Protein AF-A0A023D698-F1 (afdb_monomer)

Structure (mmCIF, N/CA/C/O backbone):
data_AF-A0A023D698-F1
#
_entry.id   AF-A0A023D698-F1
#
loop_
_atom_site.group_PDB
_atom_site.id
_atom_site.type_symbol
_atom_site.label_atom_id
_atom_site.label_alt_id
_atom_site.label_comp_id
_atom_site.label_asym_id
_atom_site.label_entity_id
_atom_site.label_seq_id
_atom_site.pdbx_PDB_ins_code
_atom_site.Cartn_x
_atom_site.Cartn_y
_atom_site.Cartn_z
_atom_site.occupancy
_atom_site.B_iso_or_equiv
_atom_site.auth_seq_id
_atom_site.auth_comp_id
_atom_site.auth_asym_id
_atom_site.auth_atom_id
_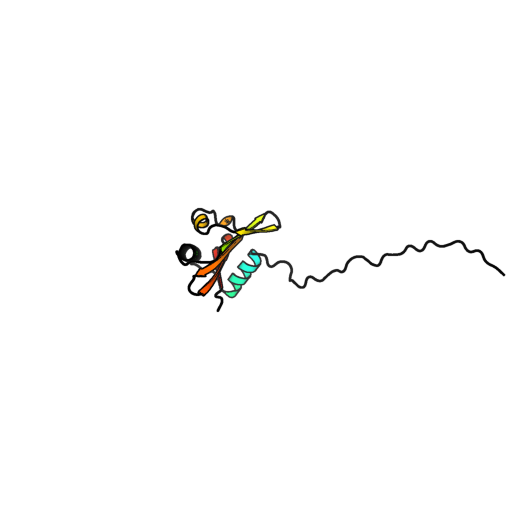atom_site.pdbx_PDB_model_num
ATOM 1 N N . MET A 1 1 ? 35.305 -15.323 79.585 1.00 36.31 1 MET A N 1
ATOM 2 C CA . MET A 1 1 ? 35.983 -16.190 78.595 1.00 36.31 1 MET A CA 1
ATOM 3 C C . MET A 1 1 ? 35.284 -17.550 78.609 1.00 36.31 1 MET A C 1
ATOM 5 O O . MET A 1 1 ? 35.216 -18.086 79.708 1.00 36.31 1 MET A O 1
ATOM 9 N N . PRO A 1 2 ? 34.835 -18.159 77.494 1.00 45.12 2 PRO A N 1
ATOM 10 C CA . PRO A 1 2 ? 34.286 -17.619 76.243 1.00 45.12 2 PRO A CA 1
ATOM 11 C C . PRO A 1 2 ? 32.866 -18.159 75.887 1.00 45.12 2 PRO A C 1
ATOM 13 O O . PRO A 1 2 ? 32.300 -19.001 76.573 1.00 45.12 2 PRO A O 1
ATOM 16 N N . ASN A 1 3 ? 32.337 -17.597 74.794 1.00 36.53 3 ASN A N 1
ATOM 17 C CA . ASN A 1 3 ? 31.070 -17.784 74.066 1.00 36.53 3 ASN A CA 1
ATOM 18 C C . ASN A 1 3 ? 30.637 -19.215 73.692 1.00 36.53 3 ASN A C 1
ATOM 20 O O . ASN A 1 3 ? 31.472 -20.042 73.333 1.00 36.53 3 ASN A O 1
ATOM 24 N N . THR A 1 4 ? 29.324 -19.395 73.479 1.00 43.47 4 THR A N 1
ATOM 25 C CA . THR A 1 4 ? 28.819 -20.024 72.237 1.00 43.47 4 THR A CA 1
ATOM 26 C C . THR A 1 4 ? 27.418 -19.498 71.895 1.00 43.47 4 THR A C 1
ATOM 28 O O . THR A 1 4 ? 26.432 -19.850 72.536 1.00 43.47 4 THR A O 1
ATOM 31 N N . SER A 1 5 ? 27.349 -18.615 70.897 1.00 44.03 5 SER A N 1
ATOM 32 C CA . SER A 1 5 ? 26.107 -18.073 70.337 1.00 44.03 5 SER A CA 1
ATOM 33 C C . SER A 1 5 ? 25.631 -18.946 69.175 1.00 44.03 5 SER A C 1
ATOM 35 O O . SER A 1 5 ? 26.410 -19.293 68.290 1.00 44.03 5 SER A O 1
ATOM 37 N N . THR A 1 6 ? 24.344 -19.276 69.179 1.00 50.78 6 THR A N 1
ATOM 38 C CA . THR A 1 6 ? 23.586 -19.901 68.085 1.00 50.78 6 THR A CA 1
ATOM 39 C C . THR A 1 6 ? 23.502 -18.994 66.846 1.00 50.78 6 THR A C 1
ATOM 41 O O . THR A 1 6 ? 23.419 -17.774 67.002 1.00 50.78 6 THR A O 1
ATOM 44 N N . PRO A 1 7 ? 23.486 -19.545 65.616 1.00 41.91 7 PRO A N 1
ATOM 45 C CA . PRO A 1 7 ? 23.467 -18.744 64.399 1.00 41.91 7 PRO A CA 1
ATOM 46 C C . PRO A 1 7 ? 22.053 -18.235 64.084 1.00 41.91 7 PRO A C 1
ATOM 48 O O . PRO A 1 7 ? 21.107 -19.010 63.954 1.00 41.91 7 PRO A O 1
ATOM 51 N N . HIS A 1 8 ? 21.925 -16.917 63.924 1.00 41.97 8 HIS A N 1
ATOM 52 C CA . HIS A 1 8 ? 20.783 -16.290 63.267 1.00 41.97 8 HIS A CA 1
ATOM 53 C C . HIS A 1 8 ? 20.863 -16.571 61.762 1.00 41.97 8 HIS A C 1
ATOM 55 O O . HIS A 1 8 ? 21.834 -16.197 61.105 1.00 41.97 8 HIS A O 1
ATOM 61 N N . VAL A 1 9 ? 19.825 -17.201 61.213 1.00 43.94 9 VAL A N 1
ATOM 62 C CA . VAL A 1 9 ? 19.585 -17.252 59.769 1.00 43.94 9 VAL A CA 1
ATOM 63 C C . VAL A 1 9 ? 19.296 -15.824 59.304 1.00 43.94 9 VAL A C 1
ATOM 65 O O . VAL A 1 9 ? 18.254 -15.259 59.629 1.00 43.94 9 VAL A O 1
ATOM 68 N N . GLN A 1 10 ? 20.241 -15.222 58.585 1.00 42.41 10 GLN A N 1
ATOM 69 C CA . GLN A 1 10 ? 19.993 -14.012 57.812 1.00 42.41 10 GLN A CA 1
ATOM 70 C C . GLN A 1 10 ? 19.250 -14.421 56.541 1.00 42.41 10 GLN A C 1
ATOM 72 O O . GLN A 1 10 ? 19.802 -15.094 55.674 1.00 42.41 10 GLN A O 1
ATOM 77 N N . THR A 1 11 ? 17.984 -14.028 56.434 1.00 43.62 11 THR A N 1
ATOM 78 C CA . THR A 1 11 ? 17.278 -13.966 55.154 1.00 43.62 11 THR A CA 1
ATOM 79 C C . THR A 1 11 ? 18.030 -12.992 54.257 1.00 43.62 11 THR A C 1
ATOM 81 O O . THR A 1 11 ? 17.977 -11.780 54.459 1.00 43.62 11 THR A O 1
ATOM 84 N N . VAL A 1 12 ? 18.762 -13.533 53.287 1.00 40.56 12 VAL A N 1
ATOM 85 C CA . VAL A 1 12 ? 19.305 -12.781 52.159 1.00 40.56 12 VAL A CA 1
ATOM 86 C C . VAL A 1 12 ? 18.106 -12.292 51.352 1.00 40.56 12 VAL A C 1
ATOM 88 O O . VAL A 1 12 ? 17.478 -13.058 50.626 1.00 40.56 12 VAL A O 1
ATOM 91 N N . THR A 1 13 ? 17.728 -11.029 51.530 1.00 46.91 13 THR A N 1
ATOM 92 C CA . THR A 1 13 ? 16.884 -10.334 50.560 1.00 46.91 13 THR A CA 1
ATOM 93 C C . THR A 1 13 ? 17.726 -10.111 49.317 1.00 46.91 13 THR A C 1
ATOM 95 O O . THR A 1 13 ? 18.616 -9.262 49.307 1.00 46.91 13 THR A O 1
ATOM 98 N N . ASP A 1 14 ? 17.460 -10.928 48.308 1.00 41.88 14 ASP A N 1
ATOM 99 C CA . ASP A 1 14 ? 17.992 -10.810 46.960 1.00 41.88 14 ASP A CA 1
ATOM 100 C C . ASP A 1 14 ? 17.646 -9.413 46.400 1.00 41.88 14 ASP A C 1
ATOM 102 O O . ASP A 1 14 ? 16.460 -9.091 46.276 1.00 41.88 14 ASP A O 1
ATOM 106 N N . PRO A 1 15 ? 18.619 -8.542 46.074 1.00 45.78 15 PRO A N 1
ATOM 107 C CA . PRO A 1 15 ? 18.334 -7.254 45.447 1.00 45.78 15 PRO A CA 1
ATOM 108 C C . PRO A 1 15 ? 18.119 -7.393 43.930 1.00 45.78 15 PRO A C 1
ATOM 110 O O . PRO A 1 15 ? 18.017 -6.394 43.222 1.00 45.78 15 PRO A O 1
ATOM 113 N N . CYS A 1 16 ? 18.032 -8.618 43.406 1.00 44.75 16 CYS A N 1
ATOM 114 C CA . CYS A 1 16 ? 17.828 -8.873 41.990 1.00 44.75 16 CYS A CA 1
ATOM 115 C C . CYS A 1 16 ? 16.336 -9.041 41.667 1.00 44.75 16 CYS A C 1
ATOM 117 O O . CYS A 1 16 ? 15.861 -10.122 41.330 1.00 44.75 16 CYS A O 1
ATOM 119 N N . ARG A 1 17 ? 15.569 -7.949 41.749 1.00 42.44 17 ARG A N 1
ATOM 120 C CA . ARG A 1 17 ? 14.303 -7.852 41.012 1.00 42.44 17 ARG A CA 1
ATOM 121 C C . ARG A 1 17 ? 14.407 -6.715 40.013 1.00 42.44 17 ARG A C 1
ATOM 123 O O . ARG A 1 17 ? 14.054 -5.581 40.305 1.00 42.44 17 ARG A O 1
ATOM 130 N N . SER A 1 18 ? 14.980 -7.098 38.872 1.00 46.12 18 SER A N 1
ATOM 131 C CA . SER A 1 18 ? 14.729 -6.586 37.525 1.00 46.12 18 SER A CA 1
ATOM 132 C C . SER A 1 18 ? 14.485 -5.083 37.421 1.00 46.12 18 SER A C 1
ATOM 134 O O . SER A 1 18 ? 13.393 -4.585 37.696 1.00 46.12 18 SER A O 1
ATOM 136 N N . GLN A 1 19 ? 15.530 -4.415 36.940 1.00 44.22 19 GLN A N 1
ATOM 137 C CA . GLN A 1 19 ? 15.491 -3.166 36.196 1.00 44.22 19 GLN A CA 1
ATOM 138 C C . GLN A 1 19 ? 14.135 -2.966 35.508 1.00 44.22 19 GLN A C 1
ATOM 140 O O . GLN A 1 19 ? 13.765 -3.708 34.601 1.00 44.22 19 GLN A O 1
ATOM 145 N N . VAL A 1 20 ? 13.408 -1.933 35.931 1.00 50.34 20 VAL A N 1
ATOM 146 C CA . VAL A 1 20 ? 12.474 -1.260 35.035 1.00 50.34 20 VAL A CA 1
ATOM 147 C C . VAL A 1 20 ? 13.370 -0.540 34.037 1.00 50.34 20 VAL A C 1
ATOM 149 O O . VAL A 1 20 ? 13.802 0.589 34.272 1.00 50.34 20 VAL A O 1
ATOM 152 N N . GLU A 1 21 ? 13.751 -1.243 32.974 1.00 42.72 21 GLU A N 1
ATOM 153 C CA . GLU A 1 21 ? 14.262 -0.576 31.791 1.00 42.72 21 GLU A CA 1
ATOM 154 C C . GLU A 1 21 ? 13.117 0.294 31.280 1.00 42.72 21 GLU A C 1
ATOM 156 O O . GLU A 1 21 ? 12.101 -0.187 30.780 1.00 42.72 21 GLU A O 1
ATOM 161 N N . HIS A 1 22 ? 13.256 1.600 31.497 1.00 47.41 22 HIS A N 1
ATOM 162 C CA . HIS A 1 22 ? 12.547 2.591 30.715 1.00 47.41 22 HIS A CA 1
ATOM 163 C C . HIS A 1 22 ? 12.802 2.255 29.247 1.00 47.41 22 HIS A C 1
ATOM 165 O O . HIS A 1 22 ? 13.907 2.466 28.748 1.00 47.41 22 HIS A O 1
ATOM 171 N N . SER A 1 23 ? 11.789 1.702 28.578 1.00 39.19 23 SER A N 1
ATOM 172 C CA . SER A 1 23 ? 11.810 1.559 27.129 1.00 39.19 23 SER A CA 1
ATOM 173 C C . SER A 1 23 ? 12.074 2.948 26.536 1.00 39.19 23 SER A C 1
ATOM 175 O O . SER A 1 23 ? 11.322 3.880 26.836 1.00 39.19 23 SER A O 1
ATOM 177 N N . PRO A 1 24 ? 13.135 3.138 25.733 1.00 47.00 24 PRO A N 1
ATOM 178 C CA . PRO A 1 24 ? 13.402 4.417 25.086 1.00 47.00 24 PRO A CA 1
ATOM 179 C C . PRO A 1 24 ? 12.461 4.656 23.893 1.00 47.00 24 PRO A C 1
ATOM 181 O O . PRO A 1 24 ? 12.549 5.697 23.246 1.00 47.00 24 PRO A O 1
ATOM 184 N N . PHE A 1 25 ? 11.554 3.717 23.607 1.00 43.19 25 PHE A N 1
ATOM 185 C CA . PHE A 1 25 ? 10.494 3.879 22.625 1.00 43.19 25 PHE A CA 1
ATOM 186 C C . PHE A 1 25 ? 9.202 4.308 23.330 1.00 43.19 25 PHE A C 1
ATOM 188 O O . PHE A 1 25 ? 8.789 3.632 24.279 1.00 43.19 25 PHE A O 1
ATOM 195 N N . PRO A 1 26 ? 8.551 5.409 22.900 1.00 48.84 26 PRO A N 1
ATOM 196 C CA . PRO A 1 26 ? 7.227 5.744 23.405 1.00 48.84 26 PRO A CA 1
ATOM 197 C C . PRO A 1 26 ? 6.309 4.549 23.146 1.00 48.84 26 PRO A C 1
ATOM 199 O O . PRO A 1 26 ? 6.412 3.920 22.094 1.00 48.84 26 PRO A O 1
ATOM 202 N N . ALA A 1 27 ? 5.474 4.214 24.130 1.00 49.31 27 ALA A N 1
ATOM 203 C CA . ALA A 1 27 ? 4.519 3.118 24.055 1.00 49.31 27 ALA A CA 1
ATOM 204 C C . ALA A 1 27 ? 3.807 3.117 22.688 1.00 49.31 27 ALA A C 1
ATOM 206 O O . ALA A 1 27 ? 3.064 4.040 22.378 1.00 49.31 27 ALA A O 1
ATOM 207 N N . GLU A 1 28 ? 4.154 2.111 21.884 1.00 57.62 28 GLU A N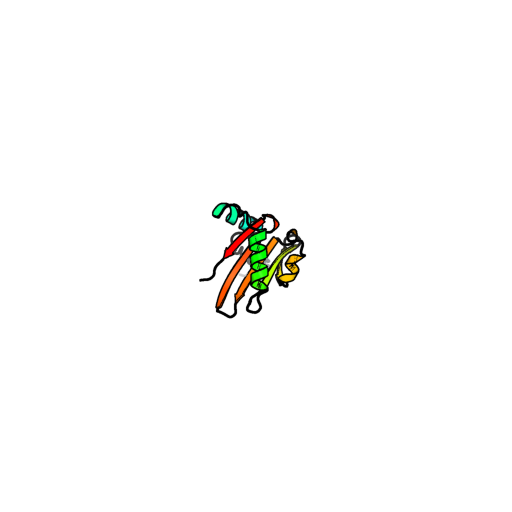 1
ATOM 208 C CA . GLU A 1 28 ? 3.510 1.623 20.663 1.00 57.62 28 GLU A CA 1
ATOM 209 C C . GLU A 1 28 ? 2.826 2.685 19.782 1.00 57.62 28 GLU A C 1
ATOM 211 O O . GLU A 1 28 ? 1.633 2.952 19.901 1.00 57.62 28 GLU A O 1
ATOM 216 N N . LEU A 1 29 ? 3.567 3.233 18.812 1.00 63.12 29 LEU A N 1
ATOM 217 C CA . LEU A 1 29 ? 2.972 3.827 17.609 1.00 63.12 29 LEU A CA 1
ATOM 218 C C . LEU A 1 29 ? 2.181 2.737 16.871 1.00 63.12 29 LEU A C 1
ATOM 220 O O . LEU A 1 29 ? 2.739 1.975 16.081 1.00 63.12 29 LEU A O 1
ATOM 224 N N . THR A 1 30 ? 0.889 2.626 17.166 1.00 82.75 30 THR A N 1
ATOM 225 C CA . THR A 1 30 ? -0.009 1.748 16.419 1.00 82.75 30 THR A CA 1
ATOM 226 C C . THR A 1 30 ? -0.244 2.325 15.016 1.00 82.75 30 THR A C 1
ATOM 228 O O . THR A 1 30 ? -0.138 3.539 14.826 1.00 82.75 30 THR A O 1
ATOM 231 N N . PRO A 1 31 ? -0.592 1.484 14.026 1.00 81.12 31 PRO A N 1
ATOM 232 C CA . PRO A 1 31 ? -1.069 1.935 12.721 1.00 81.12 31 PRO A CA 1
ATOM 233 C C . PRO A 1 31 ? -2.139 3.027 12.799 1.00 81.12 31 PRO A C 1
ATOM 235 O O . PRO A 1 31 ? -2.056 4.005 12.067 1.00 81.12 31 PRO A O 1
ATOM 238 N N . ASP A 1 32 ? -3.090 2.898 13.726 1.00 84.12 32 ASP A N 1
ATOM 239 C CA . ASP A 1 32 ? -4.159 3.882 13.904 1.00 84.12 32 ASP A CA 1
ATOM 240 C C . ASP A 1 32 ? -3.617 5.229 14.399 1.00 84.12 32 ASP A C 1
ATOM 242 O O . ASP A 1 32 ? -3.935 6.263 13.825 1.00 84.12 32 ASP A O 1
ATOM 246 N N . LEU A 1 33 ? -2.723 5.227 15.398 1.00 84.81 33 LEU A N 1
ATOM 247 C CA . LEU A 1 33 ? -2.090 6.459 15.881 1.00 84.81 33 LEU A CA 1
ATOM 248 C C . LEU A 1 33 ? -1.211 7.114 14.811 1.00 84.81 33 LEU A C 1
ATOM 250 O O . LEU A 1 33 ? -1.088 8.337 14.774 1.00 84.81 33 LEU A O 1
ATOM 254 N N . LEU A 1 34 ? -0.574 6.316 13.953 1.00 85.44 34 LEU A N 1
ATOM 255 C CA . LEU A 1 34 ? 0.184 6.835 12.820 1.00 85.44 34 LEU A CA 1
ATOM 256 C C . LEU A 1 34 ? -0.746 7.465 11.775 1.00 85.44 34 LEU A C 1
ATOM 258 O O . LEU A 1 34 ? -0.448 8.555 11.294 1.00 85.44 34 LEU A O 1
ATOM 262 N N . ALA A 1 35 ? -1.869 6.817 11.462 1.00 83.44 35 ALA A N 1
ATOM 263 C CA . ALA A 1 35 ? -2.863 7.350 10.540 1.00 83.44 35 ALA A CA 1
ATOM 264 C C . ALA A 1 35 ? -3.463 8.668 11.052 1.00 83.44 35 ALA A C 1
ATOM 266 O O . ALA A 1 35 ? -3.500 9.643 10.307 1.00 83.44 35 ALA A O 1
ATOM 267 N N . ASP A 1 36 ? -3.846 8.729 12.330 1.00 85.31 36 ASP A N 1
ATOM 268 C CA . ASP A 1 36 ? -4.379 9.944 12.958 1.00 85.31 36 ASP A CA 1
ATOM 269 C C . ASP A 1 36 ? -3.378 11.103 12.862 1.00 85.31 36 ASP A C 1
ATOM 271 O O . ASP A 1 36 ? -3.731 12.211 12.460 1.00 85.31 36 ASP A O 1
ATOM 275 N N . ARG A 1 37 ? -2.096 10.838 13.143 1.00 85.62 37 ARG A N 1
ATOM 276 C CA . ARG A 1 37 ? -1.038 11.848 13.011 1.00 85.62 37 ARG A CA 1
ATOM 277 C C . ARG A 1 37 ? -0.846 12.328 11.577 1.00 85.62 37 ARG A C 1
ATOM 279 O O . ARG A 1 37 ? -0.656 13.519 11.364 1.00 85.62 37 ARG A O 1
ATOM 286 N N . LEU A 1 38 ? -0.888 11.423 10.604 1.00 84.31 38 LEU A N 1
ATOM 287 C CA . LEU A 1 38 ? -0.770 11.783 9.192 1.00 84.31 38 LEU A CA 1
ATOM 288 C C . LEU A 1 38 ? -1.968 12.623 8.725 1.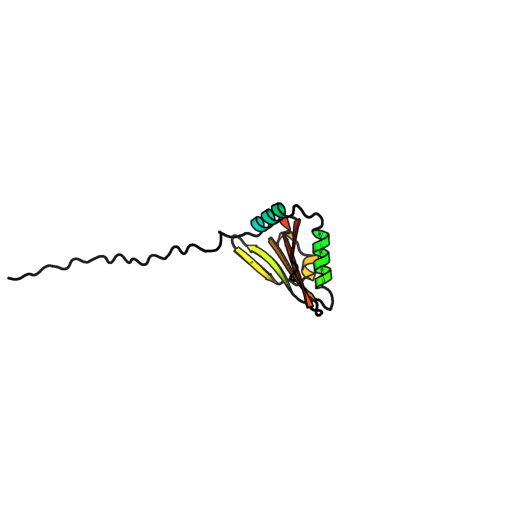00 84.31 38 LEU A C 1
ATOM 290 O O . LEU A 1 38 ? -1.778 13.577 7.976 1.00 84.31 38 LEU A O 1
ATOM 294 N N . ILE A 1 39 ? -3.177 12.329 9.213 1.00 83.88 39 ILE A N 1
ATOM 295 C CA . ILE A 1 39 ? -4.371 13.150 8.962 1.00 83.88 39 ILE A CA 1
ATOM 296 C C . ILE A 1 39 ? -4.217 14.538 9.588 1.00 83.88 39 ILE A C 1
ATOM 2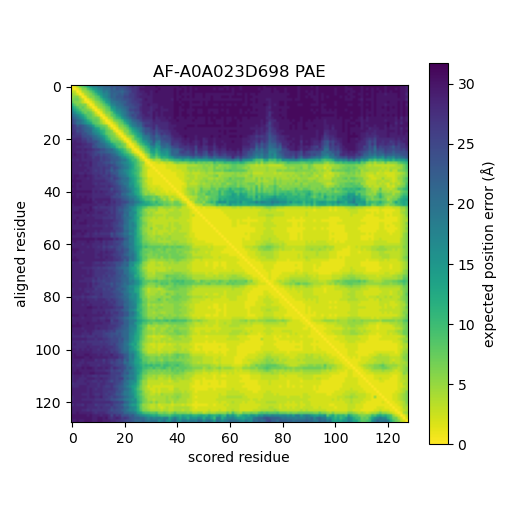98 O O . ILE A 1 39 ? -4.547 15.533 8.945 1.00 83.88 39 ILE A O 1
ATOM 302 N N . ASP A 1 40 ? -3.700 14.634 10.812 1.00 84.94 40 ASP A N 1
ATOM 303 C CA . ASP A 1 40 ? -3.465 15.925 11.466 1.00 84.94 40 ASP A CA 1
ATOM 304 C C . ASP A 1 40 ? -2.400 16.762 10.732 1.00 84.94 40 ASP A C 1
ATOM 306 O O . ASP A 1 40 ? -2.536 17.983 10.614 1.00 84.94 40 ASP A O 1
ATOM 310 N N . GLU A 1 41 ? -1.341 16.121 10.229 1.00 83.62 41 GLU A N 1
ATOM 311 C CA . GLU A 1 41 ? -0.217 16.786 9.559 1.00 83.62 41 GLU A CA 1
ATOM 312 C C . GLU A 1 41 ? -0.525 17.157 8.093 1.00 83.62 41 GLU A C 1
ATOM 314 O O . GLU A 1 41 ? -0.081 18.209 7.620 1.00 83.62 41 GLU A O 1
ATOM 319 N N . HIS A 1 42 ? -1.292 16.331 7.373 1.00 79.38 42 HIS A N 1
ATOM 320 C CA . HIS A 1 42 ? -1.477 16.445 5.917 1.00 79.38 42 HIS A CA 1
ATOM 321 C C . HIS A 1 42 ? -2.940 16.549 5.457 1.00 79.38 42 HIS A C 1
ATOM 323 O O . HIS A 1 42 ? -3.195 16.912 4.308 1.00 79.38 42 HIS A O 1
ATOM 329 N N . GLY A 1 43 ? -3.906 16.323 6.348 1.00 76.69 43 GLY A N 1
ATOM 330 C CA . GLY A 1 43 ? -5.330 16.289 6.029 1.00 76.69 43 GLY A CA 1
ATOM 331 C C . GLY A 1 43 ? -5.791 14.949 5.450 1.00 76.69 43 GLY A C 1
ATOM 332 O O . GLY A 1 43 ? -5.050 13.971 5.393 1.00 76.69 43 GLY A O 1
ATOM 333 N N . TYR A 1 44 ? -7.055 14.901 5.024 1.00 71.31 44 TYR A N 1
ATOM 334 C CA . TYR A 1 44 ? -7.605 13.739 4.327 1.00 71.31 44 TYR A CA 1
ATOM 335 C C . TYR A 1 44 ? -7.222 13.775 2.848 1.00 71.31 44 TYR A C 1
ATOM 337 O O . TYR A 1 44 ? -7.523 14.745 2.147 1.00 71.31 44 TYR A O 1
ATOM 345 N N . GLU A 1 45 ? -6.631 12.688 2.366 1.00 73.00 45 GLU A N 1
ATOM 346 C CA . GLU A 1 45 ? -6.371 12.477 0.945 1.00 73.00 45 GLU A CA 1
ATOM 347 C C . GLU A 1 45 ? -7.615 11.842 0.297 1.00 73.00 45 GLU A C 1
ATOM 349 O O . GLU A 1 45 ? -8.249 10.949 0.859 1.00 73.00 45 GLU A O 1
ATOM 354 N N . THR A 1 46 ? -8.040 12.363 -0.857 1.00 80.31 46 THR A N 1
ATOM 355 C CA . THR A 1 46 ? -9.303 11.946 -1.516 1.00 80.31 46 THR A CA 1
ATOM 356 C C . THR A 1 46 ? -9.082 10.978 -2.673 1.00 80.31 46 THR A C 1
ATOM 358 O O . THR A 1 46 ? -10.037 10.534 -3.308 1.00 80.31 46 THR A O 1
ATOM 361 N N . ASP A 1 47 ? -7.827 10.634 -2.941 1.00 93.25 47 ASP A N 1
ATOM 362 C CA . ASP A 1 47 ? -7.381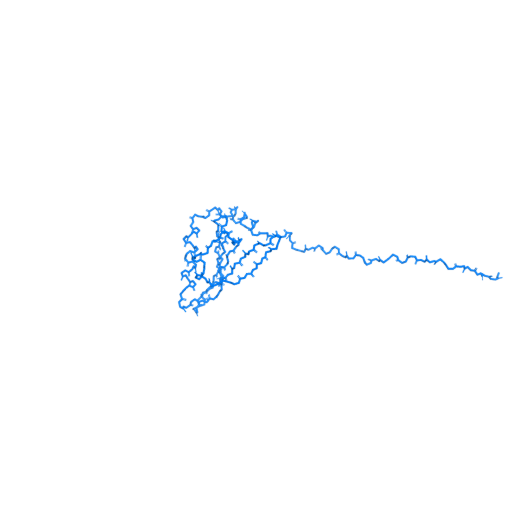 9.870 -4.095 1.00 93.25 47 ASP A CA 1
ATOM 363 C C . ASP A 1 47 ? -6.824 8.488 -3.727 1.00 93.25 47 ASP A C 1
ATOM 365 O O . ASP A 1 47 ? -6.139 7.869 -4.537 1.00 93.25 47 ASP A O 1
ATOM 369 N N . PHE A 1 48 ? -7.207 7.952 -2.560 1.00 93.25 48 PHE A N 1
ATOM 370 C CA . PHE A 1 48 ? -6.768 6.641 -2.071 1.00 93.25 48 PHE A CA 1
ATOM 371 C C . PHE A 1 48 ? -6.834 5.537 -3.120 1.00 93.25 48 PHE A C 1
ATOM 373 O O . PHE A 1 48 ? -5.831 4.879 -3.381 1.00 93.25 48 PHE A O 1
ATOM 380 N N . ASP A 1 49 ? -7.997 5.336 -3.744 1.00 94.31 49 ASP A N 1
ATOM 381 C CA . ASP A 1 49 ? -8.163 4.247 -4.709 1.00 94.31 49 ASP A CA 1
ATOM 382 C C . ASP A 1 49 ? -7.342 4.509 -5.989 1.00 94.31 49 ASP A C 1
ATOM 384 O O . ASP A 1 49 ? -6.849 3.574 -6.615 1.00 94.31 49 ASP A O 1
ATOM 388 N N . MET A 1 50 ? -7.147 5.776 -6.372 1.00 95.62 50 MET A N 1
ATOM 389 C CA . MET A 1 50 ? -6.322 6.149 -7.525 1.00 95.62 50 MET A CA 1
ATOM 390 C C . MET A 1 50 ? -4.843 5.855 -7.260 1.00 95.62 50 MET A C 1
ATOM 392 O O . MET A 1 50 ? -4.192 5.220 -8.085 1.00 95.62 50 MET A O 1
ATOM 396 N N . GLN A 1 51 ? -4.327 6.273 -6.105 1.00 95.88 51 GLN A N 1
ATOM 397 C CA . GLN A 1 51 ? -2.926 6.075 -5.730 1.00 95.88 51 GLN A CA 1
ATOM 398 C C . GLN A 1 51 ? -2.618 4.604 -5.462 1.00 95.88 51 GLN A C 1
ATOM 400 O O . GLN A 1 51 ? -1.576 4.104 -5.872 1.00 95.88 51 GLN A O 1
ATOM 405 N N . PHE A 1 52 ? -3.554 3.874 -4.853 1.00 96.56 52 PHE A N 1
ATOM 406 C CA . PHE A 1 52 ? -3.402 2.441 -4.623 1.00 96.56 52 PHE A CA 1
ATOM 407 C C . PHE A 1 52 ? -3.267 1.664 -5.938 1.00 96.56 52 PHE A C 1
ATOM 409 O O . PHE A 1 52 ? -2.354 0.852 -6.087 1.00 96.56 52 PHE A O 1
ATOM 416 N N . ASN A 1 53 ? -4.127 1.959 -6.919 1.00 96.75 53 ASN A N 1
ATOM 417 C CA . ASN A 1 53 ? -4.031 1.351 -8.245 1.00 96.75 53 ASN A CA 1
ATOM 418 C C . ASN A 1 53 ? -2.748 1.771 -8.976 1.00 96.75 53 ASN A C 1
ATOM 420 O O . ASN A 1 53 ? -2.104 0.923 -9.583 1.00 96.75 53 ASN A O 1
ATOM 424 N N . ALA A 1 54 ? -2.319 3.031 -8.848 1.00 96.25 54 ALA A N 1
ATOM 425 C CA . ALA A 1 54 ? -1.051 3.483 -9.420 1.00 96.25 54 ALA A CA 1
ATOM 426 C C . ALA A 1 54 ? 0.155 2.710 -8.853 1.00 96.25 54 ALA A C 1
ATOM 428 O O . ALA A 1 54 ? 1.062 2.352 -9.603 1.00 96.25 54 ALA A O 1
ATOM 429 N N . CYS A 1 55 ? 0.156 2.390 -7.554 1.00 97.00 55 CYS A N 1
ATOM 430 C CA . CYS A 1 55 ? 1.187 1.542 -6.956 1.00 97.00 55 CYS A CA 1
ATOM 431 C C . CYS A 1 55 ? 1.149 0.104 -7.487 1.00 97.00 55 CYS A C 1
ATOM 433 O O . CYS A 1 55 ? 2.208 -0.475 -7.728 1.00 97.00 55 CYS A O 1
ATOM 435 N N . ILE A 1 56 ? -0.040 -0.478 -7.685 1.00 97.19 56 ILE A N 1
ATOM 436 C CA . ILE A 1 56 ? -0.172 -1.810 -8.297 1.00 97.19 56 ILE A CA 1
ATOM 437 C C . ILE A 1 56 ? 0.388 -1.794 -9.721 1.00 97.19 56 ILE A C 1
ATOM 439 O O . ILE A 1 56 ? 1.219 -2.639 -10.050 1.00 97.19 56 ILE A O 1
ATOM 443 N N . ASP A 1 57 ? -0.011 -0.814 -10.531 1.00 97.25 57 ASP A N 1
ATOM 444 C CA . ASP A 1 57 ? 0.445 -0.667 -11.914 1.00 97.25 57 ASP A CA 1
ATOM 445 C C . ASP A 1 57 ? 1.966 -0.486 -11.993 1.00 97.25 57 ASP A C 1
ATOM 447 O O . ASP A 1 57 ? 2.614 -1.088 -12.852 1.00 97.25 57 ASP A O 1
ATOM 451 N N . ALA A 1 58 ? 2.546 0.301 -11.080 1.00 95.88 58 ALA A N 1
ATOM 452 C CA . ALA A 1 58 ? 3.988 0.510 -10.992 1.00 95.88 58 ALA A CA 1
ATOM 453 C C . ALA A 1 58 ? 4.740 -0.780 -10.625 1.00 95.88 58 ALA A C 1
ATOM 455 O O . ALA A 1 58 ? 5.743 -1.102 -11.251 1.00 95.88 58 ALA A O 1
ATOM 456 N N . MET A 1 59 ? 4.245 -1.549 -9.652 1.00 97.00 59 MET A N 1
ATOM 457 C CA . MET A 1 59 ? 4.857 -2.824 -9.250 1.00 97.00 59 MET A CA 1
ATOM 458 C C . MET A 1 59 ? 4.656 -3.953 -10.269 1.00 97.00 59 MET A C 1
ATOM 460 O O . MET A 1 59 ? 5.351 -4.965 -10.202 1.00 97.00 59 MET A O 1
ATOM 464 N N . ALA A 1 60 ? 3.694 -3.810 -11.181 1.00 96.06 60 ALA A N 1
ATOM 465 C CA . ALA A 1 60 ? 3.407 -4.780 -12.233 1.00 96.06 60 ALA A CA 1
ATOM 466 C C . ALA A 1 60 ? 4.246 -4.571 -13.507 1.00 96.06 60 ALA A C 1
ATOM 468 O O . ALA A 1 60 ? 4.144 -5.385 -14.426 1.00 96.06 60 ALA A O 1
ATOM 469 N N . GLN A 1 61 ? 5.047 -3.501 -13.589 1.00 95.94 61 GLN A N 1
ATOM 470 C CA . GLN A 1 61 ? 5.935 -3.273 -14.730 1.00 95.94 61 GLN A CA 1
ATOM 471 C C . GLN A 1 61 ? 7.049 -4.328 -14.794 1.00 95.94 61 GLN A C 1
ATOM 473 O O . GLN A 1 61 ? 7.521 -4.821 -13.770 1.00 95.94 61 GLN A O 1
ATOM 478 N N . ASP A 1 62 ? 7.512 -4.642 -16.006 1.00 96.12 62 ASP A N 1
ATOM 479 C CA . ASP A 1 62 ? 8.559 -5.652 -16.237 1.00 96.12 62 ASP A CA 1
ATOM 480 C C . ASP A 1 62 ? 9.904 -5.292 -15.582 1.00 96.12 62 ASP A C 1
ATOM 482 O O . ASP A 1 62 ? 10.713 -6.169 -15.273 1.00 96.12 62 ASP A O 1
ATOM 486 N N . ASP A 1 63 ? 10.162 -3.999 -15.401 1.00 96.06 63 ASP A N 1
ATOM 487 C CA . ASP A 1 63 ? 11.375 -3.460 -14.797 1.00 96.06 63 ASP A CA 1
ATOM 488 C C . ASP A 1 63 ? 11.208 -3.120 -13.309 1.00 96.06 63 ASP A C 1
ATOM 490 O O . ASP A 1 63 ? 12.149 -2.609 -12.691 1.00 96.06 63 ASP A O 1
ATOM 494 N N . ALA A 1 64 ? 10.043 -3.418 -12.727 1.00 96.19 64 ALA A N 1
ATOM 495 C CA . ALA A 1 64 ? 9.771 -3.177 -11.323 1.00 96.19 64 ALA A CA 1
ATOM 496 C C . ALA A 1 64 ? 10.622 -4.087 -10.429 1.00 96.19 64 ALA A C 1
ATOM 498 O O . ALA A 1 64 ? 10.795 -5.286 -10.664 1.00 96.19 64 ALA A O 1
ATOM 499 N N . VAL A 1 65 ? 11.130 -3.508 -9.346 1.00 95.19 65 VAL A N 1
ATOM 500 C CA . VAL A 1 65 ? 11.791 -4.225 -8.256 1.00 95.19 65 VAL A CA 1
ATOM 501 C C . VAL A 1 65 ? 11.129 -3.865 -6.932 1.00 95.19 65 VAL A C 1
ATOM 503 O O . VAL A 1 65 ? 10.426 -2.864 -6.821 1.00 95.19 65 VAL A O 1
ATOM 506 N N . GLY A 1 66 ? 11.376 -4.681 -5.908 1.00 94.12 66 GLY A N 1
ATOM 507 C CA . GLY A 1 66 ? 10.867 -4.435 -4.562 1.00 94.12 66 GLY A CA 1
ATOM 508 C C . GLY A 1 66 ? 9.829 -5.456 -4.113 1.00 94.12 66 GLY A C 1
ATOM 509 O O . GLY A 1 66 ? 9.786 -6.583 -4.617 1.00 94.12 66 GLY A O 1
ATOM 510 N N . ARG A 1 67 ? 9.058 -5.099 -3.084 1.00 96.75 67 ARG A N 1
ATOM 511 C CA . ARG A 1 67 ? 8.110 -5.987 -2.403 1.00 96.75 67 ARG A CA 1
ATOM 512 C C . ARG A 1 67 ? 6.898 -5.233 -1.881 1.00 96.75 67 ARG A C 1
ATOM 514 O O . ARG A 1 67 ? 7.009 -4.125 -1.365 1.00 96.75 67 ARG A O 1
ATOM 521 N N . THR A 1 68 ? 5.751 -5.902 -1.914 1.00 98.00 68 THR A N 1
ATOM 522 C CA . THR A 1 68 ? 4.551 -5.431 -1.224 1.00 98.00 68 THR A CA 1
ATOM 523 C C . THR A 1 68 ? 4.377 -6.186 0.088 1.00 98.00 68 THR A C 1
ATOM 525 O O . THR A 1 68 ? 4.420 -7.419 0.146 1.00 98.00 68 THR A O 1
ATOM 528 N N . TRP A 1 69 ? 4.188 -5.430 1.162 1.00 98.00 69 TRP A N 1
ATOM 529 C CA . TRP A 1 69 ? 4.003 -5.933 2.514 1.00 98.00 69 TRP A CA 1
ATOM 530 C C . TRP A 1 69 ? 2.623 -5.553 3.024 1.00 98.00 69 TRP A C 1
ATOM 532 O O . TRP A 1 69 ? 2.161 -4.433 2.824 1.00 98.00 69 TRP A O 1
ATOM 542 N N . VAL A 1 70 ? 1.983 -6.479 3.726 1.00 97.56 70 VAL A N 1
ATOM 543 C CA . VAL A 1 70 ? 0.719 -6.233 4.417 1.00 97.56 70 VAL A CA 1
ATOM 544 C C . VAL A 1 70 ? 0.887 -6.479 5.903 1.00 97.56 70 VAL A C 1
ATOM 546 O O . VAL A 1 70 ? 1.602 -7.395 6.322 1.00 97.56 70 VAL A O 1
ATOM 549 N N . PHE A 1 71 ? 0.201 -5.660 6.688 1.00 96.62 71 PHE A N 1
ATOM 550 C CA . PHE A 1 71 ? 0.169 -5.743 8.135 1.00 96.62 71 PHE A CA 1
ATOM 551 C C . PHE A 1 71 ? -1.236 -6.140 8.569 1.00 96.62 71 PHE A C 1
ATOM 553 O O . PHE A 1 71 ? -2.213 -5.502 8.182 1.00 96.62 71 PHE A O 1
ATOM 560 N N . ILE A 1 72 ? -1.339 -7.205 9.355 1.00 94.50 72 ILE A N 1
ATOM 561 C CA . ILE A 1 72 ? -2.606 -7.777 9.815 1.00 94.50 72 ILE A CA 1
ATOM 562 C C . ILE A 1 72 ? -2.572 -7.819 11.334 1.00 94.50 72 ILE A C 1
ATOM 564 O O . ILE A 1 72 ? -1.566 -8.222 11.919 1.00 94.50 72 ILE A O 1
ATOM 568 N N . ARG A 1 73 ? -3.669 -7.416 11.972 1.00 90.44 73 ARG A N 1
ATOM 569 C CA . ARG A 1 73 ? -3.819 -7.510 1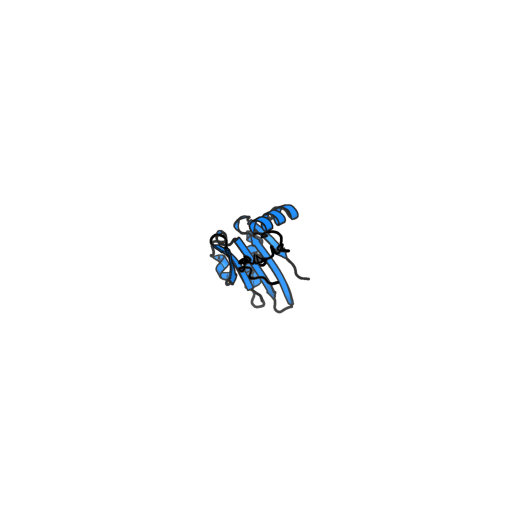3.421 1.00 90.44 73 ARG A CA 1
ATOM 570 C C . ARG A 1 73 ? -4.574 -8.774 13.799 1.00 90.44 73 ARG A C 1
ATOM 572 O O . ARG A 1 73 ? -5.729 -8.944 13.416 1.00 90.44 73 ARG A O 1
ATOM 579 N N . GLU A 1 74 ? -3.939 -9.622 14.598 1.00 90.38 74 GLU A N 1
ATOM 580 C CA . GLU A 1 74 ? -4.556 -10.807 15.193 1.00 90.38 74 GLU A CA 1
ATOM 581 C C . GLU A 1 74 ? -4.555 -10.636 16.718 1.00 90.38 74 GLU A C 1
ATOM 583 O O . GLU A 1 74 ? -3.555 -10.812 17.412 1.00 90.38 74 GLU A O 1
ATOM 588 N N . GLY A 1 75 ? -5.697 -10.201 17.258 1.00 87.44 75 GLY A N 1
ATOM 589 C CA . GLY A 1 75 ? -5.796 -9.819 18.666 1.00 87.44 75 GLY A CA 1
ATOM 590 C C . GLY A 1 75 ? -4.965 -8.571 18.978 1.00 87.44 75 GLY A C 1
ATOM 591 O O . GLY A 1 75 ? -5.199 -7.508 18.406 1.00 87.44 75 GLY A O 1
ATOM 592 N N . ALA A 1 76 ? -4.023 -8.690 19.915 1.00 84.69 76 ALA A N 1
ATOM 593 C CA . ALA A 1 76 ? -3.122 -7.598 20.288 1.00 84.69 76 ALA A CA 1
ATOM 594 C C . ALA A 1 76 ? -1.863 -7.531 19.405 1.00 84.69 76 ALA A C 1
ATOM 596 O O . ALA A 1 76 ? -1.135 -6.543 19.458 1.00 84.69 76 ALA A O 1
ATOM 597 N N . GLU A 1 77 ? -1.605 -8.556 18.591 1.00 88.56 77 GLU A N 1
ATOM 598 C CA . GLU A 1 77 ? -0.373 -8.670 17.816 1.00 88.56 77 GLU A CA 1
ATOM 599 C C . GLU A 1 77 ? -0.549 -8.118 16.400 1.00 88.56 77 GLU A C 1
ATOM 601 O O . GLU A 1 77 ? -1.602 -8.263 15.776 1.00 88.56 77 GLU A O 1
ATOM 606 N N . LEU A 1 78 ? 0.499 -7.462 15.899 1.00 92.50 78 LEU A N 1
ATOM 607 C CA . LEU A 1 78 ? 0.579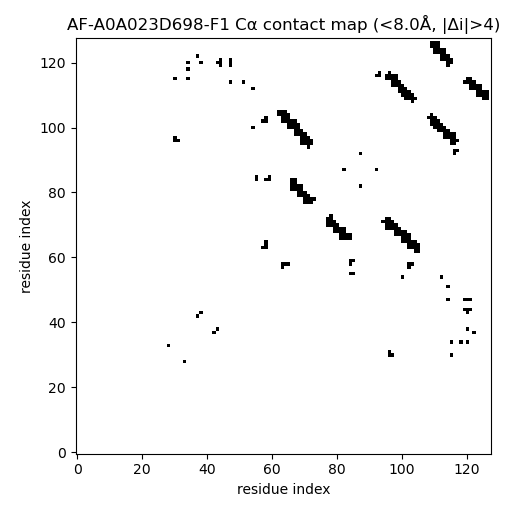 -6.976 14.527 1.00 92.50 78 LEU A CA 1
ATOM 608 C C . LEU A 1 78 ? 1.585 -7.836 13.761 1.00 92.50 78 LEU A C 1
ATOM 610 O O . LEU A 1 78 ? 2.778 -7.836 14.065 1.00 92.50 78 LEU A O 1
ATOM 614 N N . HIS A 1 79 ? 1.104 -8.550 12.752 1.00 93.62 79 HIS A N 1
ATOM 615 C CA . HIS A 1 79 ? 1.912 -9.421 11.912 1.00 93.62 79 HIS A CA 1
ATOM 616 C C . HIS A 1 79 ? 2.193 -8.758 10.572 1.00 93.62 79 HIS A C 1
ATOM 618 O O . HIS A 1 79 ? 1.298 -8.192 9.951 1.00 93.62 79 HIS A O 1
ATOM 624 N N . MET A 1 80 ? 3.430 -8.882 10.100 1.00 96.12 80 MET A N 1
ATOM 625 C CA . MET A 1 80 ? 3.847 -8.449 8.771 1.00 96.12 80 MET A CA 1
ATOM 626 C C . MET A 1 80 ? 4.042 -9.677 7.884 1.00 96.12 80 MET A C 1
ATOM 628 O O . MET A 1 80 ? 4.703 -10.638 8.285 1.00 96.12 80 MET A O 1
ATOM 632 N N . ARG A 1 81 ? 3.519 -9.639 6.658 1.00 96.06 81 ARG A N 1
ATOM 633 C CA . ARG A 1 81 ? 3.826 -10.651 5.641 1.00 96.06 81 ARG A CA 1
ATOM 634 C C . ARG A 1 81 ? 3.942 -10.050 4.252 1.00 96.06 81 ARG A C 1
ATOM 636 O O . ARG A 1 81 ? 3.345 -9.022 3.950 1.00 96.06 81 ARG A O 1
ATOM 643 N N . HIS A 1 82 ? 4.701 -10.734 3.408 1.00 95.81 82 HIS A N 1
ATOM 644 C CA . HIS A 1 82 ? 4.766 -10.432 1.987 1.00 95.81 82 HIS A CA 1
ATOM 645 C C . HIS A 1 82 ? 3.487 -10.898 1.280 1.00 95.81 82 HIS A C 1
ATOM 647 O O . HIS A 1 82 ? 2.937 -11.950 1.626 1.00 95.81 82 HIS A O 1
ATOM 653 N N . ILE A 1 83 ? 3.055 -10.147 0.271 1.00 96.19 83 ILE A N 1
ATOM 654 C CA . ILE A 1 83 ? 1.968 -10.516 -0.637 1.00 96.19 83 ILE A CA 1
ATOM 655 C C . ILE A 1 83 ? 2.406 -10.258 -2.082 1.00 96.19 83 ILE A C 1
ATOM 657 O O . ILE A 1 83 ? 3.158 -9.317 -2.335 1.00 96.19 83 ILE A O 1
ATOM 661 N N . ALA A 1 84 ? 1.964 -11.086 -3.033 1.00 96.38 84 ALA A N 1
ATOM 662 C CA . ALA A 1 84 ? 2.139 -10.733 -4.435 1.00 96.38 84 ALA A CA 1
ATOM 663 C C . ALA A 1 84 ? 1.256 -9.519 -4.736 1.00 96.38 84 ALA A C 1
ATOM 665 O O . ALA A 1 84 ? 0.078 -9.511 -4.390 1.00 96.38 84 ALA A O 1
ATOM 666 N N . THR A 1 85 ? 1.814 -8.486 -5.363 1.00 95.69 85 THR A N 1
ATOM 667 C CA . THR A 1 85 ? 1.109 -7.210 -5.527 1.00 95.69 85 THR A CA 1
ATOM 668 C C . THR A 1 85 ? -0.220 -7.357 -6.268 1.00 95.69 85 THR A C 1
ATOM 670 O O . THR A 1 85 ? -1.202 -6.731 -5.887 1.00 95.69 85 THR A O 1
ATOM 673 N N . LEU A 1 86 ? -0.280 -8.238 -7.270 1.00 96.12 86 LEU A N 1
ATOM 674 C CA . LEU A 1 86 ? -1.501 -8.492 -8.038 1.00 96.12 86 LEU A CA 1
ATOM 675 C C . LEU A 1 86 ? -2.612 -9.164 -7.217 1.00 96.12 86 LEU A C 1
ATOM 677 O O . LEU A 1 86 ? -3.781 -8.974 -7.537 1.00 96.12 86 LEU A O 1
ATOM 681 N N . ASP A 1 87 ? -2.284 -9.873 -6.130 1.00 96.25 87 ASP A N 1
ATOM 682 C CA . ASP A 1 87 ? -3.295 -10.476 -5.249 1.00 96.25 87 ASP A CA 1
ATOM 683 C C . ASP A 1 87 ? -4.119 -9.404 -4.509 1.00 96.25 87 ASP A C 1
ATOM 685 O O . ASP A 1 87 ? -5.190 -9.704 -3.985 1.00 96.25 87 ASP A O 1
ATOM 689 N N . LEU A 1 88 ? -3.645 -8.151 -4.461 1.00 95.81 88 LEU A N 1
ATOM 690 C CA . LEU A 1 88 ? -4.373 -7.040 -3.844 1.00 95.81 88 LEU A CA 1
ATOM 691 C C . LEU A 1 88 ? -5.555 -6.537 -4.681 1.00 95.81 88 LEU A C 1
ATOM 693 O O . LEU A 1 88 ? -6.415 -5.862 -4.121 1.00 95.81 88 LEU A O 1
ATOM 697 N N . LEU A 1 89 ? -5.626 -6.862 -5.978 1.00 92.81 89 LEU A N 1
ATOM 698 C CA . LEU A 1 89 ? -6.732 -6.440 -6.851 1.00 92.81 89 LEU A CA 1
ATOM 699 C C . LEU A 1 89 ? -8.075 -7.044 -6.422 1.00 92.81 89 LEU A C 1
ATOM 701 O O . LEU A 1 89 ? -9.104 -6.375 -6.488 1.00 92.81 89 LEU A O 1
ATOM 705 N N . ASP A 1 90 ? -8.044 -8.290 -5.949 1.00 90.69 90 ASP A N 1
ATOM 706 C CA . ASP A 1 90 ? -9.228 -9.045 -5.526 1.00 90.69 90 ASP A CA 1
ATOM 707 C C . ASP A 1 90 ? -9.335 -9.162 -3.994 1.00 90.69 90 ASP A C 1
ATOM 709 O O . ASP A 1 90 ? -10.244 -9.813 -3.470 1.00 90.69 90 ASP A O 1
ATOM 713 N N . ALA A 1 91 ? -8.398 -8.562 -3.254 1.00 91.50 91 ALA A N 1
ATOM 714 C CA . ALA A 1 91 ? -8.360 -8.659 -1.804 1.00 91.50 91 ALA A CA 1
ATOM 715 C C . ALA A 1 91 ? -9.357 -7.701 -1.140 1.00 91.50 91 ALA A C 1
ATOM 717 O O . ALA A 1 91 ? -9.502 -6.540 -1.522 1.00 91.50 91 ALA A O 1
ATOM 718 N N . ASP A 1 92 ? -9.974 -8.156 -0.049 1.00 93.69 92 ASP A N 1
ATOM 719 C CA . ASP A 1 92 ? -10.651 -7.253 0.878 1.00 93.69 92 ASP A CA 1
ATOM 720 C C . ASP A 1 92 ? -9.601 -6.461 1.670 1.00 93.69 92 ASP A C 1
ATOM 722 O O . ASP A 1 92 ? -9.026 -6.949 2.649 1.00 93.69 92 ASP A O 1
ATOM 726 N N . LEU A 1 93 ? -9.346 -5.223 1.239 1.00 94.12 93 LEU A N 1
ATOM 727 C CA . LEU A 1 93 ? -8.333 -4.363 1.851 1.00 94.12 93 LEU A CA 1
ATOM 728 C C . LEU A 1 93 ? -8.617 -4.051 3.328 1.00 94.12 93 LEU A C 1
ATOM 730 O O . LEU A 1 93 ? -7.695 -3.694 4.056 1.00 94.12 93 LEU A O 1
ATOM 734 N N . THR A 1 94 ? -9.860 -4.207 3.803 1.00 91.00 94 THR A N 1
ATOM 735 C CA . THR A 1 94 ? -10.231 -3.924 5.203 1.00 91.00 94 THR A CA 1
ATOM 736 C C . THR A 1 94 ? -9.638 -4.922 6.205 1.00 91.00 94 THR A C 1
ATOM 738 O O . THR A 1 94 ? -9.617 -4.650 7.414 1.00 91.00 94 THR A O 1
ATOM 741 N N . LEU A 1 95 ? -9.111 -6.047 5.706 1.00 92.94 95 LEU A N 1
ATOM 742 C CA . LEU A 1 95 ? -8.378 -7.047 6.484 1.00 92.94 95 LEU A CA 1
ATOM 743 C C . LEU A 1 95 ? -6.965 -6.589 6.863 1.00 92.94 95 LEU A C 1
ATOM 745 O O . LEU A 1 95 ? -6.359 -7.164 7.769 1.00 92.94 95 LEU A O 1
ATOM 749 N N . TYR A 1 96 ? -6.434 -5.578 6.176 1.00 95.94 96 TYR A N 1
ATOM 750 C CA . TYR A 1 96 ? -5.098 -5.058 6.417 1.00 95.94 96 TYR A CA 1
ATOM 751 C C . TYR A 1 96 ? -5.175 -3.767 7.229 1.00 95.94 96 TYR A C 1
ATOM 753 O O . TYR A 1 96 ? -5.904 -2.835 6.897 1.00 95.94 96 TYR A O 1
ATOM 761 N N . GLU A 1 97 ? -4.385 -3.709 8.295 1.00 94.94 97 GLU A N 1
ATOM 762 C CA . GLU A 1 97 ? -4.177 -2.488 9.075 1.00 94.94 97 GLU A CA 1
ATOM 763 C C . GLU A 1 97 ? -3.338 -1.495 8.270 1.00 94.94 97 GLU A C 1
ATOM 765 O O . GLU A 1 97 ? -3.602 -0.297 8.275 1.00 94.94 97 GLU A O 1
ATOM 770 N N . MET A 1 98 ? -2.328 -2.012 7.562 1.00 96.50 98 MET A N 1
ATOM 771 C CA . MET A 1 98 ? -1.457 -1.235 6.688 1.00 96.50 98 MET A CA 1
ATOM 772 C C . MET A 1 98 ? -1.031 -2.057 5.478 1.00 96.50 98 MET A C 1
ATOM 774 O O . MET A 1 98 ? -0.876 -3.279 5.559 1.00 96.50 98 MET A O 1
ATOM 778 N N . ILE A 1 99 ? -0.764 -1.364 4.378 1.00 97.62 99 ILE A N 1
ATOM 779 C CA . ILE A 1 99 ? -0.130 -1.921 3.185 1.00 97.62 99 ILE A CA 1
ATOM 780 C C . ILE A 1 99 ? 1.063 -1.029 2.858 1.00 97.62 99 ILE A C 1
ATOM 782 O O . ILE A 1 99 ? 0.918 0.187 2.790 1.00 97.62 99 ILE A O 1
ATOM 786 N N . LEU A 1 100 ? 2.240 -1.620 2.682 1.00 97.19 100 LEU A N 1
ATOM 787 C CA . LEU A 1 100 ? 3.457 -0.932 2.271 1.00 97.19 100 LEU A CA 1
ATOM 788 C C . LEU A 1 100 ? 3.879 -1.459 0.905 1.00 97.19 100 LEU A C 1
ATOM 790 O O . LEU A 1 100 ? 4.192 -2.640 0.752 1.00 97.19 100 LEU A O 1
ATOM 794 N N . PHE A 1 101 ? 3.948 -0.560 -0.060 1.00 97.38 101 PHE A N 1
ATOM 795 C CA . PHE A 1 101 ? 4.691 -0.769 -1.288 1.00 97.38 101 PHE A CA 1
ATOM 796 C C . PHE A 1 101 ? 6.113 -0.274 -1.053 1.00 97.38 101 PHE A C 1
ATOM 798 O O . PHE A 1 101 ? 6.311 0.913 -0.823 1.00 97.38 101 PHE A O 1
ATOM 805 N N . ASP A 1 102 ? 7.079 -1.186 -1.052 1.00 96.25 102 ASP A N 1
ATOM 806 C CA . ASP A 1 102 ? 8.510 -0.881 -1.078 1.00 96.25 102 ASP A CA 1
ATOM 807 C C . ASP A 1 102 ? 8.982 -1.159 -2.501 1.00 96.25 102 ASP A C 1
ATOM 809 O O . ASP A 1 102 ? 9.308 -2.299 -2.837 1.00 96.25 102 ASP A O 1
ATOM 813 N N . GLY A 1 103 ? 8.848 -0.152 -3.359 1.00 94.50 103 GLY A N 1
ATOM 814 C CA . GLY A 1 103 ? 8.942 -0.284 -4.805 1.00 94.50 103 GLY A CA 1
ATOM 815 C C . GLY A 1 103 ? 10.134 0.452 -5.397 1.00 94.50 103 GLY A C 1
ATOM 816 O O . GLY A 1 103 ? 10.773 1.298 -4.773 1.00 94.50 103 GLY A O 1
ATOM 817 N N . GLY A 1 104 ? 10.436 0.115 -6.640 1.00 94.50 104 GLY A N 1
ATOM 818 C CA . GLY A 1 104 ? 11.491 0.742 -7.412 1.00 94.50 104 GLY A CA 1
ATOM 819 C C . GLY A 1 104 ? 11.570 0.155 -8.809 1.00 94.50 104 GLY A C 1
ATOM 820 O O . GLY A 1 104 ? 10.737 -0.669 -9.186 1.00 94.50 104 GLY A O 1
ATOM 821 N N . ASN A 1 105 ? 12.591 0.539 -9.566 1.00 94.38 105 ASN A N 1
ATOM 822 C CA . ASN A 1 105 ? 12.885 -0.072 -10.861 1.00 94.38 105 ASN A CA 1
ATOM 823 C C . ASN A 1 105 ? 14.378 -0.395 -11.026 1.00 94.38 105 ASN A C 1
ATOM 825 O O . ASN A 1 105 ? 15.232 0.028 -10.244 1.00 94.38 105 ASN A O 1
ATOM 829 N N . ILE A 1 106 ? 14.715 -1.142 -12.079 1.00 95.31 106 ILE A N 1
ATOM 830 C CA . ILE A 1 106 ? 16.114 -1.473 -12.413 1.00 95.31 106 ILE A CA 1
ATOM 831 C C . ILE A 1 106 ? 16.966 -0.245 -12.774 1.00 95.31 106 ILE A C 1
ATOM 833 O O . ILE A 1 106 ? 18.191 -0.350 -12.854 1.00 95.31 106 ILE A O 1
ATOM 837 N N . HIS A 1 107 ? 16.329 0.900 -13.030 1.00 91.94 107 HIS A N 1
ATOM 838 C CA . HIS A 1 107 ? 16.984 2.160 -13.370 1.00 91.94 107 HIS A CA 1
ATOM 839 C C . HIS A 1 107 ? 17.442 2.952 -12.138 1.00 91.94 107 HIS A C 1
ATOM 841 O O . HIS A 1 107 ? 18.183 3.923 -12.292 1.00 91.94 107 HIS A O 1
ATOM 847 N N . GLY A 1 108 ? 17.104 2.479 -10.934 1.00 89.50 108 GLY A N 1
ATOM 848 C CA . GLY A 1 108 ? 17.586 3.019 -9.667 1.00 89.50 108 GLY A CA 1
ATOM 849 C C . GLY A 1 108 ? 16.575 3.885 -8.923 1.00 89.50 108 GLY A C 1
ATOM 850 O O . GLY A 1 108 ? 16.928 4.405 -7.867 1.00 89.50 108 GLY A O 1
ATOM 851 N N . ASP A 1 109 ? 15.344 4.019 -9.424 1.00 90.38 109 ASP A N 1
ATOM 852 C CA . ASP A 1 109 ? 14.283 4.691 -8.675 1.00 90.38 109 ASP A CA 1
ATOM 853 C C . ASP A 1 109 ? 13.883 3.829 -7.475 1.00 90.38 109 ASP A C 1
ATOM 855 O O . ASP A 1 109 ? 13.699 2.617 -7.613 1.00 90.38 109 ASP A O 1
ATOM 859 N N . LEU A 1 110 ? 13.723 4.459 -6.310 1.00 92.69 110 LEU A N 1
ATOM 860 C CA . LEU A 1 110 ? 13.264 3.833 -5.072 1.00 92.69 110 LEU A CA 1
ATOM 861 C C . LEU A 1 110 ? 12.162 4.686 -4.454 1.00 92.69 110 LEU A C 1
ATOM 863 O O . LEU A 1 110 ? 12.289 5.903 -4.325 1.00 92.69 110 LEU A O 1
ATOM 867 N N . TRP A 1 111 ? 11.076 4.045 -4.049 1.00 94.38 111 TRP A N 1
ATOM 868 C CA . TRP A 1 111 ? 9.935 4.723 -3.461 1.00 94.38 111 TRP A CA 1
ATOM 869 C C . TRP A 1 111 ? 9.224 3.823 -2.462 1.00 94.38 111 TRP A C 1
ATOM 871 O O . TRP A 1 111 ? 9.200 2.599 -2.580 1.00 94.38 111 TRP A O 1
ATOM 881 N N . LYS A 1 112 ? 8.625 4.447 -1.453 1.00 95.62 112 LYS A N 1
ATOM 882 C CA . LYS A 1 112 ? 7.789 3.763 -0.477 1.00 95.62 112 LYS A CA 1
ATOM 883 C C . LYS A 1 112 ? 6.430 4.432 -0.450 1.00 95.62 112 LYS A C 1
ATOM 885 O O . LYS A 1 112 ? 6.343 5.650 -0.382 1.00 95.62 112 LYS A O 1
ATOM 890 N N . HIS A 1 113 ? 5.359 3.656 -0.478 1.00 95.88 113 HIS A N 1
ATOM 891 C CA . HIS A 1 113 ? 4.007 4.192 -0.332 1.00 95.88 113 HIS A CA 1
ATOM 892 C C . HIS A 1 113 ? 3.249 3.346 0.676 1.00 95.88 113 HIS A C 1
ATOM 894 O O . HIS A 1 113 ? 3.111 2.133 0.511 1.00 95.88 113 HIS A O 1
ATOM 900 N N . VAL A 1 114 ? 2.804 3.986 1.752 1.00 95.56 114 VAL A N 1
ATOM 901 C CA . VAL A 1 114 ? 2.033 3.351 2.821 1.00 95.56 114 VAL A CA 1
ATOM 902 C C . VAL A 1 114 ? 0.562 3.697 2.666 1.00 95.56 114 VAL A C 1
ATOM 904 O O . VAL A 1 114 ? 0.219 4.849 2.431 1.00 95.56 114 VAL A O 1
ATOM 907 N N . 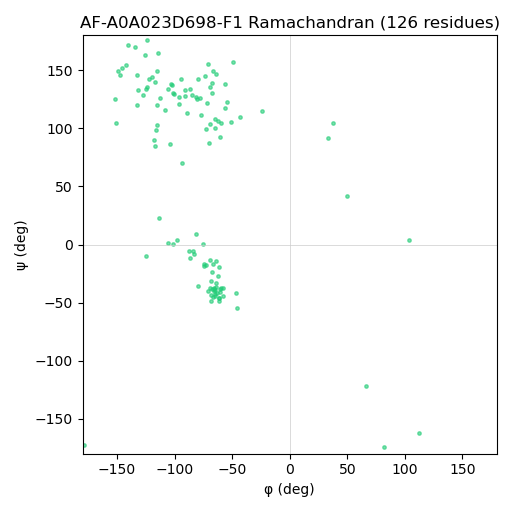PHE A 1 115 ? -0.302 2.709 2.855 1.00 96.00 115 PHE A N 1
ATOM 908 C CA . PHE A 1 115 ? -1.753 2.844 2.856 1.00 96.00 115 PHE A CA 1
ATOM 909 C C . PHE A 1 115 ? -2.322 2.345 4.183 1.00 96.00 115 PHE A C 1
ATOM 911 O O . PHE A 1 115 ? -1.877 1.320 4.703 1.00 96.00 115 PHE A O 1
ATOM 918 N N . PHE A 1 116 ? -3.352 3.034 4.673 1.00 94.75 116 PHE A N 1
ATOM 919 C CA . PHE A 1 116 ? -4.176 2.673 5.828 1.00 94.75 116 PHE A CA 1
ATOM 920 C C . PHE A 1 116 ? -5.621 2.463 5.342 1.00 94.75 116 PHE A C 1
ATOM 922 O O . PHE A 1 116 ? -6.397 3.422 5.253 1.00 94.75 116 PHE A O 1
ATOM 929 N N . PRO A 1 117 ? -5.998 1.229 4.948 1.00 94.31 117 PRO A N 1
ATOM 930 C CA . PRO A 1 117 ? -7.251 0.982 4.234 1.00 94.31 117 PRO A CA 1
ATOM 931 C C . PRO A 1 117 ? -8.517 1.399 4.983 1.00 94.31 117 PRO A C 1
ATOM 933 O O . PRO A 1 117 ? -9.450 1.909 4.362 1.00 94.31 117 PRO A O 1
ATOM 936 N N . ARG A 1 118 ? -8.560 1.217 6.310 1.00 90.75 118 ARG A N 1
ATOM 937 C CA . ARG A 1 118 ? -9.735 1.572 7.126 1.00 90.75 118 ARG A CA 1
ATOM 938 C C . ARG A 1 118 ? -9.974 3.076 7.180 1.00 90.75 118 ARG A C 1
ATOM 940 O O . ARG A 1 118 ? -11.119 3.510 7.134 1.00 90.75 118 ARG A O 1
ATOM 947 N N . GLN A 1 119 ? -8.898 3.850 7.253 1.00 90.00 119 GLN A N 1
ATOM 948 C CA . GLN A 1 119 ? -8.921 5.307 7.285 1.00 90.00 119 GLN A CA 1
ATOM 949 C C . GLN A 1 119 ? -9.032 5.919 5.882 1.00 90.00 119 GLN A C 1
ATOM 951 O O . GLN A 1 119 ? -9.210 7.128 5.773 1.00 90.00 119 GLN A O 1
ATOM 956 N N . LYS A 1 120 ? -8.928 5.101 4.818 1.00 91.31 120 LYS A N 1
ATOM 957 C CA . LYS A 1 120 ? -8.820 5.561 3.423 1.00 91.31 120 LYS A CA 1
ATOM 958 C C . LYS A 1 120 ? -7.730 6.631 3.264 1.00 91.31 120 LYS A C 1
ATOM 960 O O . LYS A 1 120 ? -7.901 7.608 2.547 1.00 91.31 120 LYS A O 1
ATOM 965 N N . LEU A 1 121 ? -6.600 6.409 3.932 1.00 92.75 121 LEU A N 1
ATOM 966 C CA . LEU A 1 121 ? -5.449 7.309 3.970 1.00 92.75 121 LEU A CA 1
ATOM 967 C C . LEU A 1 121 ? -4.239 6.650 3.311 1.00 92.75 121 LEU A C 1
ATOM 969 O O . LEU A 1 121 ? -4.067 5.432 3.400 1.00 92.75 121 LEU A O 1
ATOM 973 N N . HIS A 1 122 ? -3.369 7.446 2.701 1.00 94.06 122 HIS A N 1
ATOM 974 C CA . HIS A 1 122 ? -2.052 6.991 2.287 1.00 94.06 122 HIS A CA 1
ATOM 975 C C . HIS A 1 122 ? -0.984 8.046 2.535 1.00 94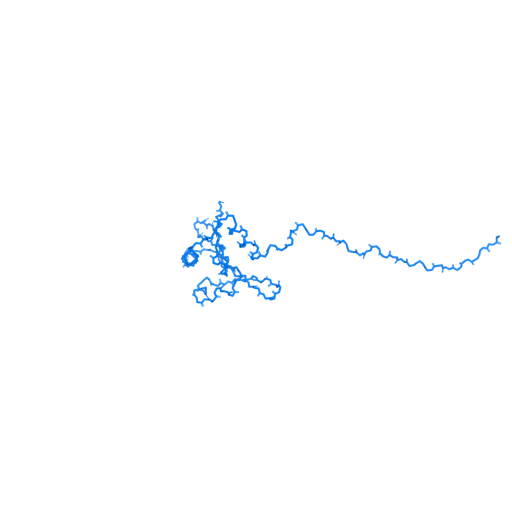.06 122 HIS A C 1
ATOM 977 O O . HIS A 1 122 ? -1.267 9.161 2.953 1.00 94.06 122 HIS A O 1
ATOM 983 N N . HIS A 1 123 ? 0.269 7.652 2.349 1.00 92.50 123 HIS A N 1
ATOM 984 C CA . HIS A 1 123 ? 1.402 8.549 2.439 1.00 92.50 123 HIS A CA 1
ATOM 985 C C . HIS A 1 123 ? 2.536 8.047 1.551 1.00 92.50 123 HIS A C 1
ATOM 987 O O . HIS A 1 123 ? 2.984 6.901 1.679 1.00 92.50 123 HIS A O 1
ATOM 993 N N . PHE A 1 124 ? 2.998 8.916 0.657 1.00 91.62 124 PHE A N 1
ATOM 994 C CA . PHE A 1 124 ? 4.135 8.647 -0.209 1.00 91.62 124 PHE A CA 1
ATOM 995 C C . PHE A 1 124 ? 5.430 9.117 0.455 1.00 91.62 124 PHE A C 1
ATOM 997 O O . PHE A 1 124 ? 5.564 10.271 0.855 1.00 91.62 124 PHE A O 1
ATOM 1004 N N . VAL A 1 125 ? 6.402 8.218 0.532 1.00 86.69 125 VAL A N 1
ATOM 1005 C CA . VAL A 1 125 ? 7.742 8.444 1.065 1.00 86.69 125 VAL A CA 1
ATOM 1006 C C . VAL A 1 125 ? 8.730 8.265 -0.085 1.00 86.69 125 VAL A C 1
ATOM 1008 O O . VAL A 1 125 ? 9.057 7.149 -0.489 1.00 86.69 125 VAL A O 1
ATOM 1011 N N . CYS A 1 126 ? 9.217 9.381 -0.620 1.00 73.06 126 CYS A N 1
ATOM 1012 C CA . CYS A 1 126 ? 10.327 9.367 -1.568 1.00 73.06 126 CYS A CA 1
ATOM 1013 C C . CYS A 1 126 ? 11.637 9.178 -0.797 1.00 73.06 126 CYS A C 1
ATOM 1015 O O . CYS A 1 126 ? 11.930 9.970 0.102 1.00 73.06 126 CYS A O 1
ATOM 1017 N N . GLU A 1 127 ? 12.446 8.184 -1.162 1.00 59.31 127 GLU A N 1
ATOM 1018 C CA . GLU A 1 127 ? 13.868 8.211 -0.811 1.00 59.31 127 GLU A CA 1
ATOM 1019 C C . GLU A 1 127 ? 14.594 9.031 -1.886 1.00 59.31 127 GLU A C 1
ATOM 1021 O O . GLU A 1 127 ? 14.350 8.845 -3.077 1.00 59.31 127 GLU A O 1
ATOM 1026 N N . ALA A 1 128 ? 15.381 10.020 -1.454 1.00 54.41 128 ALA A N 1
ATOM 1027 C CA . ALA A 1 128 ? 16.187 10.881 -2.321 1.00 54.41 128 ALA A CA 1
ATOM 1028 C C . ALA A 1 128 ? 17.558 10.262 -2.612 1.00 54.41 128 ALA A C 1
ATOM 1030 O O . ALA A 1 128 ? 18.092 9.576 -1.707 1.00 54.41 128 ALA A O 1
#

Sequence (128 aa):
MPNTSTPHVQTVTDPCRSQVEHSPFPAELTPDLLADRLIDEHGYETDFDMQFNACIDAMAQDDAVGRTWVFIREGAELHMRHIATLDLLDADLTLYEMILFDGGNIHGDLWKHVFFPRQKLHHFVCEA

Nearest PDB structures (foldseek):
  4ani-assembly1_G  TM=4.474E-01  e=7.135E+00  Geobacillus kaustophilus HTA426
  6jpv-assembly1_B-2  TM=4.348E-01  e=6.696E+00  Homo sapiens
  7eeb-assembly1_F  TM=3.965E-01  e=7.135E+00  Mus musculus
  4m4w-assembly1_K  TM=3.098E-01  e=6.696E+00  Bacillus subtilis subsp. subtilis str. 168

Mean predicted aligned error: 12.12 Å

Radius of gyration: 26.01 Å; Cα contacts (8 Å, |Δi|>4): 164; chains: 1; bounding box: 47×37×95 Å

Secondary structure (DSSP, 8-state):
----PPPP--------S------SS-S---HHHHHHHHHHHH---S-HHHHHHHHHHHHTSTTEEEEEEEEEEETTEEEEEEE-GGGGSSS-GGG-SEEEEEEEETTS-EEEEEEETTTTEEEEEE--

Solvent-accessible surface area (backbone atoms only — not comparable to full-atom values): 7959 Å² total; per-residue (Å²): 138,85,87,87,83,81,84,78,84,75,81,79,78,76,86,83,75,72,82,82,72,76,68,91,60,74,85,74,82,41,69,67,61,50,48,54,49,47,36,74,76,72,46,86,57,90,49,42,72,60,53,53,50,50,51,44,57,51,63,68,39,93,54,38,43,74,51,33,36,38,29,34,68,63,87,94,44,79,45,78,45,79,49,65,60,74,62,56,78,81,46,71,54,76,66,27,57,31,38,36,38,43,37,31,35,84,89,68,53,50,38,36,39,40,34,28,52,80,77,46,36,65,50,80,43,77,65,131

Organism: NCBI:txid1231351

pLDDT: mean 80.78, std 20.57, range [36.31, 98.0]

Foldseek 3Di:
DDDDDDDDDDDPPDPPDDDPPPDPDDPDPDLVVVQVVCCVVPNADPCLVVVLVVLLVQCPDPFKDFFKKFWADDDPDIDIDTDDSVVVVPDPCQRTQKMWTQMDGPVPFTWIKMAGVVSSDIDIDGDD